Protein AF-A0A838KPL5-F1 (afdb_monomer)

pLDDT: mean 72.64, std 12.62, range [39.66, 87.44]

Sequence (67 aa):
MAVEDFAPEPGRDLGPLIHALRRNGGTLTFAQWVSVPNSMVVNLHLPDDETQTEKCRAAIDEWRRGE

Mean predicted aligned error: 8.04 Å

Secondary structure (DSSP, 8-state):
-EEEEE-PPTT---HHHHHHHHHTT-EEEEEEE-SSTT-EEEEEEE-S-HHHHHHHHHHHHHHHHT-

Solvent-accessible surface area (backbone atoms only — not comparable to full-atom values): 3891 Å² total; per-residue (Å²): 110,50,78,45,89,40,71,56,67,74,93,60,84,55,66,67,50,56,52,49,22,50,75,38,62,20,51,75,83,45,75,50,82,47,97,52,103,67,52,36,48,26,43,36,38,35,38,78,48,66,74,35,32,51,52,36,50,50,44,51,51,38,57,70,72,69,109

Structure (mmCIF, N/CA/C/O backbone):
data_AF-A0A838KPL5-F1
#
_entry.id   AF-A0A838KPL5-F1
#
loop_
_atom_site.group_PDB
_atom_site.id
_atom_site.type_symbol
_atom_site.label_atom_id
_atom_site.label_alt_id
_atom_site.label_comp_id
_atom_site.label_asym_id
_atom_site.label_entity_id
_atom_site.label_seq_id
_atom_site.pdbx_PDB_ins_code
_atom_site.Cartn_x
_atom_site.Cartn_y
_atom_site.Cartn_z
_atom_site.occupancy
_atom_site.B_iso_or_equiv
_atom_site.auth_seq_id
_atom_site.auth_comp_id
_atom_site.auth_asym_id
_atom_site.auth_atom_id
_atom_site.pdbx_PDB_model_num
ATOM 1 N N . MET A 1 1 ? 2.149 3.406 16.247 1.00 58.75 1 MET A N 1
ATOM 2 C CA . MET A 1 1 ? 2.401 3.286 14.802 1.00 58.75 1 MET A CA 1
ATOM 3 C C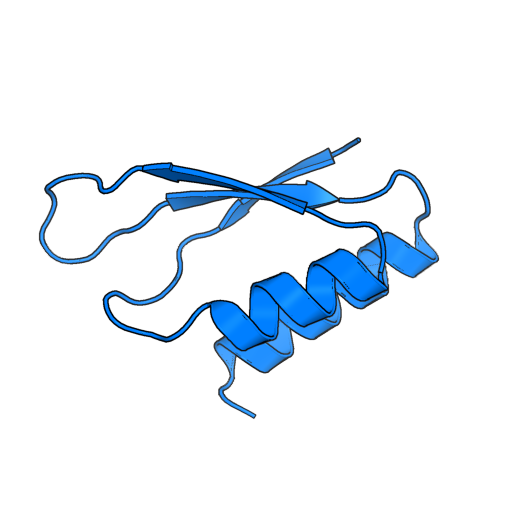 . MET A 1 1 ? 3.115 1.969 14.539 1.00 58.75 1 MET A C 1
ATOM 5 O O . MET A 1 1 ? 4.216 1.786 15.053 1.00 58.75 1 MET A O 1
ATOM 9 N N . ALA A 1 2 ? 2.487 1.042 13.813 1.00 67.75 2 ALA A N 1
ATOM 10 C CA . ALA A 1 2 ? 3.098 -0.236 13.440 1.00 67.75 2 ALA A CA 1
ATOM 11 C C . ALA A 1 2 ? 3.931 -0.076 12.158 1.00 67.75 2 ALA A C 1
ATOM 13 O O . ALA A 1 2 ? 3.528 0.665 11.257 1.00 67.75 2 ALA A O 1
ATOM 14 N N . VAL A 1 3 ? 5.085 -0.747 12.096 1.00 63.69 3 VAL A N 1
ATOM 15 C CA . VAL A 1 3 ? 5.941 -0.801 10.903 1.00 63.69 3 VAL A CA 1
ATOM 16 C C . VAL A 1 3 ? 5.930 -2.229 10.371 1.00 63.69 3 VAL A C 1
ATOM 18 O O . VAL A 1 3 ? 6.271 -3.150 11.111 1.00 63.69 3 VAL A O 1
ATOM 21 N N . GLU A 1 4 ? 5.515 -2.407 9.118 1.00 68.56 4 GLU A N 1
ATOM 22 C CA . GLU A 1 4 ? 5.475 -3.710 8.443 1.00 68.56 4 GLU A CA 1
ATOM 23 C C . GLU A 1 4 ? 6.403 -3.710 7.214 1.00 68.56 4 GLU A C 1
ATOM 25 O O . GLU A 1 4 ? 6.435 -2.738 6.451 1.00 68.56 4 GLU A O 1
ATOM 30 N N . ASP A 1 5 ? 7.140 -4.811 7.023 1.00 64.19 5 ASP A N 1
ATOM 31 C CA . ASP A 1 5 ? 7.970 -5.043 5.838 1.00 64.19 5 ASP A CA 1
ATOM 32 C C . ASP A 1 5 ? 7.089 -5.442 4.647 1.00 64.19 5 ASP A C 1
ATOM 34 O O . ASP A 1 5 ? 6.340 -6.422 4.694 1.00 64.19 5 ASP A O 1
ATOM 38 N N . PHE A 1 6 ? 7.206 -4.712 3.539 1.00 68.69 6 PHE A N 1
ATOM 39 C CA . PHE A 1 6 ? 6.473 -4.994 2.309 1.00 68.69 6 PHE A CA 1
ATOM 40 C C . PHE A 1 6 ? 7.415 -5.153 1.124 1.00 68.69 6 PHE A C 1
ATOM 42 O O . PHE A 1 6 ? 8.230 -4.279 0.851 1.00 68.69 6 PHE A O 1
ATOM 49 N N . ALA A 1 7 ? 7.289 -6.265 0.399 1.00 68.38 7 ALA A N 1
ATOM 50 C CA . ALA A 1 7 ? 8.112 -6.554 -0.768 1.00 68.38 7 ALA A CA 1
ATOM 51 C C . ALA A 1 7 ? 7.298 -6.471 -2.071 1.00 68.38 7 ALA A C 1
ATOM 53 O O . ALA A 1 7 ? 6.676 -7.463 -2.458 1.00 68.38 7 ALA A O 1
ATOM 54 N N . PRO A 1 8 ? 7.235 -5.301 -2.731 1.00 68.56 8 PRO A N 1
ATOM 55 C CA . PRO A 1 8 ? 6.561 -5.170 -4.015 1.00 68.56 8 PRO A CA 1
ATOM 56 C C . PRO A 1 8 ? 7.370 -5.783 -5.162 1.00 68.56 8 PRO A C 1
ATOM 58 O O . PRO A 1 8 ? 8.602 -5.823 -5.136 1.00 68.56 8 PRO A O 1
ATOM 61 N N . GLU A 1 9 ? 6.656 -6.215 -6.201 1.00 66.62 9 GLU A N 1
ATOM 62 C CA . GLU A 1 9 ? 7.265 -6.696 -7.440 1.00 66.62 9 GLU A CA 1
ATOM 63 C C . GLU A 1 9 ? 8.094 -5.589 -8.122 1.00 66.62 9 GLU A C 1
ATOM 65 O O . GLU A 1 9 ? 7.626 -4.448 -8.243 1.00 66.62 9 GLU A O 1
ATOM 70 N N . PRO A 1 10 ? 9.310 -5.902 -8.602 1.00 65.50 10 PRO A N 1
ATOM 71 C CA . PRO A 1 10 ? 10.151 -4.948 -9.318 1.00 65.50 10 PRO A CA 1
ATOM 72 C C . PRO A 1 10 ? 9.444 -4.366 -10.547 1.00 65.50 10 PRO A C 1
ATOM 74 O O . PRO A 1 10 ? 8.909 -5.096 -11.377 1.00 65.50 10 PRO A O 1
ATOM 77 N N . GLY A 1 11 ? 9.473 -3.038 -10.685 1.00 65.50 11 GLY A N 1
ATOM 78 C CA . GLY A 1 11 ? 8.915 -2.334 -11.846 1.00 65.50 11 GLY A CA 1
ATOM 79 C C . GLY A 1 11 ? 7.398 -2.121 -11.819 1.00 65.50 11 GLY A C 1
ATOM 80 O O . GLY A 1 11 ? 6.872 -1.470 -12.722 1.00 65.50 11 GLY A O 1
ATOM 81 N N . ARG A 1 12 ? 6.692 -2.611 -10.793 1.00 73.44 12 ARG A N 1
ATOM 82 C CA . ARG A 1 12 ? 5.259 -2.364 -10.616 1.00 73.44 12 ARG A CA 1
ATOM 83 C C . ARG A 1 12 ? 5.013 -0.981 -10.016 1.00 73.44 12 ARG A C 1
ATOM 85 O O . ARG A 1 12 ? 5.670 -0.592 -9.051 1.00 73.44 12 ARG A O 1
ATOM 92 N N . ASP A 1 13 ? 4.060 -0.240 -10.582 1.00 75.69 13 ASP A N 1
ATOM 93 C CA . ASP A 1 13 ? 3.746 1.111 -10.116 1.00 75.69 13 ASP A CA 1
ATOM 94 C C . ASP A 1 13 ? 3.161 1.091 -8.694 1.00 75.69 13 ASP A C 1
ATOM 96 O O . ASP A 1 13 ? 2.143 0.450 -8.419 1.00 75.69 13 ASP A O 1
ATOM 100 N N . LEU A 1 14 ? 3.816 1.813 -7.785 1.00 77.44 14 LEU A N 1
ATOM 101 C CA . LEU A 1 14 ? 3.377 2.001 -6.404 1.00 77.44 14 LEU A CA 1
ATOM 102 C C . LEU A 1 14 ? 2.489 3.231 -6.211 1.00 77.44 14 LEU A C 1
ATOM 104 O O . LEU A 1 14 ? 1.942 3.403 -5.123 1.00 77.44 14 LEU A O 1
ATOM 108 N N . GLY A 1 15 ? 2.342 4.092 -7.219 1.00 79.94 15 GLY A N 1
ATOM 109 C CA . GLY A 1 15 ? 1.531 5.306 -7.145 1.00 79.94 15 GLY A CA 1
ATOM 110 C C . GLY A 1 15 ? 0.124 5.068 -6.575 1.00 79.94 15 GLY A C 1
ATOM 111 O O . GLY A 1 15 ? -0.244 5.742 -5.605 1.00 79.94 15 GLY A O 1
ATOM 112 N N . PRO A 1 16 ? -0.640 4.081 -7.087 1.00 83.50 16 PRO A N 1
ATOM 113 C CA . PRO A 1 16 ? -1.961 3.743 -6.558 1.00 83.50 16 PRO A CA 1
ATOM 114 C C . PRO A 1 16 ? -1.930 3.306 -5.087 1.00 83.50 16 PRO A C 1
ATOM 116 O O . PRO A 1 16 ? -2.747 3.772 -4.291 1.00 83.50 16 PRO A O 1
ATOM 119 N N . LEU A 1 17 ? -0.948 2.483 -4.702 1.00 81.69 17 LEU A N 1
ATOM 120 C CA . LEU A 1 17 ? -0.789 2.005 -3.326 1.00 81.69 17 LEU A CA 1
ATOM 121 C C . LEU A 1 17 ? -0.472 3.153 -2.364 1.00 81.69 17 LEU A C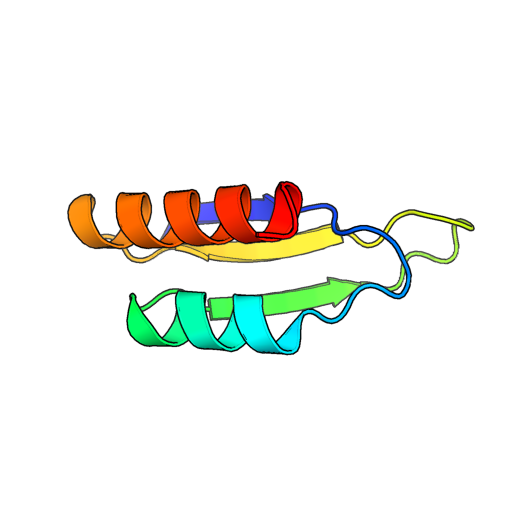 1
ATOM 123 O O . LEU A 1 17 ? -1.106 3.287 -1.320 1.00 81.69 17 LEU A O 1
ATOM 127 N N . ILE A 1 18 ? 0.465 4.029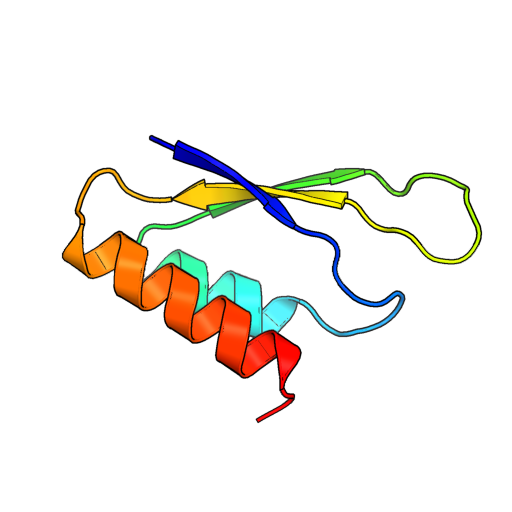 -2.733 1.00 81.94 18 ILE A N 1
ATOM 128 C CA . ILE A 1 18 ? 0.825 5.212 -1.941 1.00 81.94 18 ILE A CA 1
ATOM 129 C C . ILE A 1 18 ? -0.400 6.118 -1.755 1.00 81.94 18 ILE A C 1
ATOM 131 O O . ILE A 1 18 ? -0.633 6.631 -0.658 1.00 81.94 18 ILE A O 1
ATOM 135 N N . HIS A 1 19 ? -1.211 6.299 -2.802 1.00 84.81 19 HIS A N 1
ATOM 136 C CA . HIS A 1 19 ? -2.429 7.101 -2.717 1.00 84.81 19 HIS A CA 1
ATOM 137 C C . HIS A 1 19 ? -3.476 6.478 -1.780 1.00 84.81 19 HIS A C 1
ATOM 139 O O . HIS A 1 19 ? -4.069 7.190 -0.963 1.00 84.81 19 HIS A O 1
ATOM 145 N N . ALA A 1 20 ? -3.686 5.163 -1.867 1.00 83.56 20 ALA A N 1
ATOM 146 C CA . ALA A 1 20 ? -4.628 4.438 -1.021 1.00 83.56 20 ALA A CA 1
ATOM 147 C C . ALA A 1 20 ? -4.208 4.455 0.458 1.00 83.56 20 ALA A C 1
ATOM 149 O O . ALA A 1 20 ? -5.025 4.768 1.324 1.00 83.56 20 ALA A O 1
ATOM 150 N N . LEU A 1 21 ? -2.924 4.223 0.748 1.00 84.56 21 LEU A N 1
ATOM 151 C CA . LEU A 1 21 ? -2.377 4.314 2.105 1.00 84.56 21 LEU A CA 1
ATOM 152 C C . LEU A 1 21 ? -2.567 5.717 2.683 1.00 84.56 21 LEU A C 1
ATOM 154 O O . LEU A 1 21 ? -3.104 5.864 3.780 1.00 84.56 21 LEU A O 1
ATOM 158 N N . ARG A 1 22 ? -2.234 6.760 1.913 1.00 83.69 22 ARG A N 1
ATOM 159 C CA . ARG A 1 22 ? -2.368 8.152 2.362 1.00 83.69 22 ARG A CA 1
ATOM 160 C C . ARG A 1 22 ? -3.814 8.531 2.690 1.00 83.69 22 ARG A C 1
ATOM 162 O O . ARG A 1 22 ? -4.041 9.281 3.636 1.00 83.69 22 ARG A O 1
ATOM 169 N N . ARG A 1 23 ? -4.793 8.011 1.940 1.00 86.19 23 ARG A N 1
ATOM 170 C CA . ARG A 1 23 ? -6.230 8.228 2.199 1.00 86.19 23 ARG A CA 1
ATOM 171 C C . ARG A 1 23 ? -6.684 7.617 3.528 1.00 86.19 23 ARG A C 1
ATOM 173 O O . ARG A 1 23 ? -7.576 8.167 4.165 1.00 86.19 23 ARG A O 1
ATOM 180 N N . ASN A 1 24 ? -6.056 6.519 3.934 1.00 83.12 24 ASN A N 1
ATOM 181 C CA . ASN A 1 24 ? -6.357 5.798 5.168 1.00 83.12 24 ASN A CA 1
ATOM 182 C C . ASN A 1 24 ? -5.413 6.179 6.326 1.00 83.12 24 ASN A C 1
ATOM 184 O O . ASN A 1 24 ? -5.400 5.523 7.357 1.00 83.12 24 ASN A O 1
ATOM 188 N N . GLY A 1 25 ? -4.598 7.231 6.183 1.00 79.50 25 GLY A N 1
ATOM 189 C CA . GLY A 1 25 ? -3.680 7.677 7.239 1.00 79.50 25 GLY A CA 1
ATOM 190 C C . GLY A 1 25 ? -2.405 6.837 7.390 1.00 79.50 25 GLY A C 1
ATOM 191 O O . GLY A 1 25 ? -1.660 7.045 8.346 1.00 79.50 25 GLY A O 1
ATOM 192 N N . GLY A 1 26 ? -2.133 5.921 6.458 1.00 80.19 26 GLY A N 1
ATOM 193 C CA . GLY A 1 26 ? -0.858 5.217 6.343 1.00 80.19 26 GLY A CA 1
ATOM 194 C C . GLY A 1 26 ? 0.161 5.982 5.494 1.00 80.19 26 GLY A C 1
ATOM 195 O O . GLY A 1 26 ? -0.187 6.836 4.674 1.00 80.19 26 GLY A O 1
ATOM 196 N N . THR A 1 27 ? 1.444 5.670 5.664 1.00 77.00 27 THR A N 1
ATOM 197 C CA . THR A 1 27 ? 2.531 6.227 4.843 1.00 77.00 27 THR A CA 1
ATOM 198 C C . THR A 1 27 ? 3.584 5.171 4.521 1.00 77.00 27 THR A C 1
ATOM 200 O O . THR A 1 27 ? 3.732 4.187 5.237 1.00 77.00 27 THR A O 1
ATOM 203 N N . LEU A 1 28 ? 4.321 5.373 3.431 1.00 74.25 28 LEU A N 1
ATOM 204 C CA . LEU A 1 28 ? 5.429 4.524 2.995 1.00 74.25 28 LEU A CA 1
ATOM 205 C C . LEU A 1 28 ? 6.688 5.392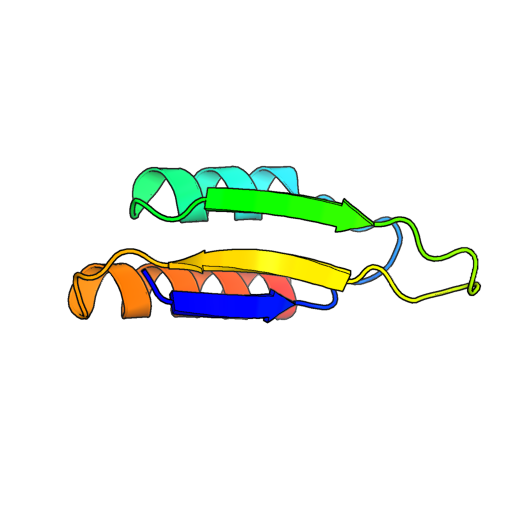 2.979 1.00 74.25 28 LEU A C 1
ATOM 207 O O . LEU A 1 28 ? 6.726 6.396 2.270 1.00 74.25 28 LEU A O 1
ATOM 211 N N . THR A 1 29 ? 7.690 5.044 3.789 1.00 65.75 29 THR A N 1
ATOM 212 C CA . THR A 1 29 ? 8.777 5.994 4.118 1.00 65.75 29 THR A CA 1
ATOM 213 C C . THR A 1 29 ? 10.146 5.572 3.595 1.00 65.75 29 THR A C 1
ATOM 215 O O . THR A 1 29 ? 11.014 6.416 3.404 1.00 65.75 29 THR A O 1
ATOM 218 N N . PHE A 1 30 ? 10.355 4.289 3.306 1.00 59.84 30 PHE A N 1
ATOM 219 C CA . PHE A 1 30 ? 11.622 3.801 2.763 1.00 59.84 30 PHE A CA 1
ATOM 220 C C . PHE A 1 30 ? 11.349 2.783 1.677 1.00 59.84 30 PHE A C 1
ATOM 222 O O . PHE A 1 30 ? 10.675 1.804 1.949 1.00 59.84 30 PHE A O 1
ATOM 229 N N . ALA A 1 31 ? 11.893 3.005 0.483 1.00 56.44 31 ALA A N 1
ATOM 230 C CA . ALA A 1 31 ? 12.059 1.990 -0.545 1.00 56.44 31 ALA A CA 1
ATOM 231 C C . ALA A 1 31 ? 13.560 1.820 -0.759 1.00 56.44 31 ALA A C 1
ATOM 233 O O . ALA A 1 31 ? 14.179 2.582 -1.503 1.00 56.44 31 ALA A O 1
ATOM 234 N N . GLN A 1 32 ? 14.184 0.892 -0.034 1.00 47.97 32 GLN A N 1
ATOM 235 C CA . GLN A 1 32 ? 15.590 0.605 -0.277 1.00 47.97 32 GLN A CA 1
ATOM 236 C C . GLN A 1 32 ? 15.661 -0.256 -1.541 1.00 47.97 32 GLN A C 1
ATOM 238 O O . GLN A 1 32 ? 15.181 -1.389 -1.560 1.00 47.97 32 GLN A O 1
ATOM 243 N N . TRP A 1 33 ? 16.238 0.294 -2.612 1.00 48.06 33 TRP A N 1
ATOM 244 C CA . TRP A 1 33 ? 16.660 -0.490 -3.771 1.00 48.06 33 TRP A CA 1
ATOM 245 C C . TRP A 1 33 ? 17.808 -1.386 -3.317 1.00 48.06 33 TRP A C 1
ATOM 247 O O . TRP A 1 33 ? 18.972 -0.988 -3.328 1.00 48.06 33 TRP A O 1
ATOM 257 N N . VAL A 1 34 ? 17.487 -2.578 -2.823 1.00 42.94 34 VAL A N 1
ATOM 258 C CA . VAL A 1 34 ? 18.512 -3.577 -2.550 1.00 42.94 34 VAL A CA 1
ATOM 259 C C . VAL A 1 34 ? 18.960 -4.086 -3.916 1.00 42.94 34 VAL A C 1
ATOM 261 O O . VAL A 1 34 ? 18.142 -4.603 -4.670 1.00 42.94 34 VAL A O 1
ATOM 264 N N . SER A 1 35 ? 20.240 -3.907 -4.257 1.00 39.66 35 SER A N 1
ATOM 265 C CA . SER A 1 35 ? 20.878 -4.363 -5.508 1.00 39.66 35 SER A CA 1
ATOM 266 C C . SER A 1 35 ? 20.965 -5.896 -5.631 1.00 39.66 35 SER A C 1
ATOM 268 O O . SER A 1 35 ? 21.981 -6.443 -6.051 1.00 39.66 35 SER A O 1
ATOM 270 N N . VAL A 1 36 ? 19.910 -6.605 -5.239 1.00 44.81 36 VAL A N 1
ATOM 271 C CA . VAL A 1 36 ? 19.606 -7.971 -5.661 1.00 44.81 36 VAL A CA 1
ATOM 272 C C . VAL A 1 36 ? 18.593 -7.881 -6.803 1.00 44.81 36 VAL A C 1
ATOM 274 O O . VAL A 1 36 ? 17.715 -7.023 -6.749 1.00 44.81 36 VAL A O 1
ATOM 277 N N . PRO A 1 37 ? 18.658 -8.746 -7.830 1.00 46.28 37 PRO A N 1
ATOM 278 C CA . PRO A 1 37 ? 17.950 -8.522 -9.089 1.00 46.28 37 PRO A CA 1
ATOM 279 C C . PRO A 1 37 ? 16.424 -8.397 -9.014 1.00 46.28 37 PRO A C 1
ATOM 281 O O . PRO A 1 37 ? 15.844 -8.111 -10.047 1.00 46.28 37 PRO A O 1
ATOM 284 N N . ASN A 1 38 ? 15.760 -8.635 -7.875 1.00 51.19 38 ASN A N 1
ATOM 285 C CA . ASN A 1 38 ? 14.302 -8.770 -7.831 1.00 51.19 38 ASN A CA 1
ATOM 286 C C . ASN A 1 38 ? 13.640 -8.532 -6.455 1.00 51.19 38 ASN A C 1
ATOM 288 O O . ASN A 1 38 ? 12.584 -9.102 -6.187 1.00 51.19 38 ASN A O 1
ATOM 292 N N . SER A 1 39 ? 14.215 -7.759 -5.529 1.00 51.06 39 SER A N 1
ATOM 293 C CA . SER A 1 39 ? 13.583 -7.609 -4.201 1.00 51.06 39 SER A CA 1
ATOM 294 C C . SER A 1 39 ? 13.691 -6.192 -3.662 1.00 51.06 39 SER A C 1
ATOM 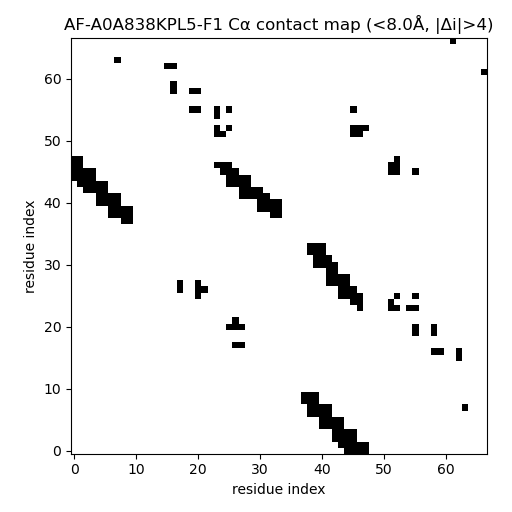296 O O . SER A 1 39 ? 14.711 -5.787 -3.113 1.00 51.06 39 SER A O 1
ATOM 298 N N . MET A 1 40 ? 12.607 -5.437 -3.830 1.00 65.56 40 MET A N 1
ATOM 299 C CA . MET A 1 40 ? 12.394 -4.174 -3.138 1.00 65.56 40 MET A CA 1
ATOM 300 C C . MET A 1 40 ? 11.781 -4.490 -1.775 1.00 65.56 40 MET A C 1
ATOM 302 O O . MET A 1 40 ? 10.829 -5.255 -1.729 1.00 65.56 40 MET A O 1
ATOM 306 N N . VAL A 1 41 ? 12.306 -3.936 -0.681 1.00 63.00 41 VAL A N 1
ATOM 307 C CA . VAL A 1 41 ? 11.644 -3.974 0.635 1.00 63.00 41 VAL A CA 1
ATOM 308 C C . VAL A 1 41 ? 11.314 -2.540 1.015 1.00 63.00 41 VAL A C 1
ATOM 310 O O . VAL A 1 41 ? 12.172 -1.654 0.924 1.00 63.00 41 VAL A O 1
ATOM 313 N N . VAL A 1 42 ? 10.059 -2.303 1.388 1.00 70.06 42 VAL A N 1
ATOM 314 C CA . VAL A 1 42 ? 9.575 -1.006 1.838 1.00 70.06 42 VAL A CA 1
ATOM 315 C C . VAL A 1 42 ? 8.982 -1.081 3.232 1.00 70.06 42 VAL A C 1
ATOM 317 O O . VAL A 1 42 ? 8.336 -2.062 3.591 1.00 70.06 42 VAL A O 1
ATOM 320 N N . ASN A 1 43 ? 9.170 -0.004 3.987 1.00 70.88 43 ASN A N 1
ATOM 321 C CA . ASN A 1 43 ? 8.564 0.153 5.303 1.00 70.88 43 ASN A CA 1
ATOM 322 C C . ASN A 1 43 ? 7.186 0.803 5.167 1.00 70.88 43 ASN A C 1
ATOM 324 O O . ASN A 1 43 ? 7.078 1.949 4.708 1.00 70.88 43 ASN A O 1
ATOM 328 N N . LEU A 1 44 ? 6.152 0.082 5.595 1.00 76.06 44 LEU A N 1
ATOM 329 C CA . LEU A 1 44 ? 4.787 0.581 5.709 1.00 76.06 44 LEU A CA 1
ATOM 330 C C . LEU A 1 44 ? 4.535 1.062 7.129 1.00 76.06 44 LEU A C 1
ATOM 332 O O . LEU A 1 44 ? 4.690 0.304 8.079 1.00 76.06 44 LEU A O 1
ATOM 336 N N . HIS A 1 45 ? 4.102 2.305 7.267 1.00 78.38 45 HIS A N 1
ATOM 337 C CA . HIS A 1 45 ? 3.663 2.865 8.533 1.00 78.38 45 HIS A CA 1
ATOM 338 C C . HIS A 1 45 ? 2.146 2.871 8.550 1.00 78.38 45 HIS A C 1
ATOM 340 O O . HIS A 1 45 ? 1.510 3.620 7.801 1.00 78.38 45 HIS A O 1
ATOM 346 N N . LEU A 1 46 ? 1.583 2.026 9.403 1.00 79.19 46 LEU A N 1
ATOM 347 C CA . LEU A 1 46 ? 0.145 1.918 9.580 1.00 79.19 46 LEU A CA 1
ATOM 348 C C . LEU A 1 46 ? -0.317 2.834 10.727 1.00 79.19 46 LEU A C 1
ATOM 350 O O . LEU A 1 46 ? 0.421 3.023 11.707 1.00 79.19 46 LEU A O 1
ATOM 354 N N . PRO A 1 47 ? -1.513 3.435 10.600 1.00 78.44 47 PRO A N 1
ATOM 355 C CA . PRO A 1 47 ? -2.104 4.260 11.648 1.00 78.44 47 PRO A CA 1
ATOM 356 C C . PRO A 1 47 ? -2.390 3.428 12.905 1.00 78.44 47 PRO A C 1
ATOM 358 O O . PRO A 1 47 ? -2.534 2.217 12.839 1.00 78.44 47 PRO A O 1
ATOM 361 N N . ASP A 1 48 ? -2.495 4.074 14.066 1.00 77.44 48 ASP A N 1
ATOM 362 C CA . ASP A 1 48 ? -2.828 3.379 15.323 1.00 77.44 48 ASP A CA 1
ATOM 363 C C . ASP A 1 48 ? -4.310 2.974 15.425 1.00 77.44 48 ASP A C 1
ATOM 365 O O . ASP A 1 48 ? -4.683 2.174 16.278 1.00 77.44 48 ASP A O 1
ATOM 369 N N . ASP A 1 49 ? -5.154 3.518 14.547 1.00 85.88 49 ASP A N 1
ATOM 370 C CA . ASP A 1 49 ? -6.562 3.151 14.438 1.00 85.88 49 ASP A CA 1
ATOM 371 C C . ASP A 1 49 ? -6.714 1.805 13.707 1.00 85.88 49 ASP A C 1
ATOM 373 O O . ASP A 1 49 ? -6.244 1.631 12.578 1.00 85.88 49 ASP A O 1
ATOM 377 N N . GLU A 1 50 ? -7.378 0.848 14.359 1.00 83.88 50 GLU A N 1
ATOM 378 C CA . GLU A 1 50 ? -7.552 -0.522 13.862 1.00 83.88 50 GLU A CA 1
ATOM 379 C C . GLU A 1 50 ? -8.378 -0.565 12.567 1.00 83.88 50 GLU A C 1
ATOM 381 O O . GLU A 1 50 ? -8.008 -1.251 11.616 1.00 83.88 50 GLU A O 1
ATOM 386 N N . THR A 1 51 ? -9.425 0.260 12.462 1.00 85.94 51 THR A N 1
ATOM 387 C CA . THR A 1 51 ? -10.272 0.335 11.260 1.00 85.94 51 THR A CA 1
ATOM 388 C C . THR A 1 51 ? -9.500 0.903 10.068 1.00 85.94 51 THR A C 1
ATOM 390 O O . THR A 1 51 ? -9.659 0.463 8.929 1.00 85.94 51 THR A O 1
ATOM 393 N N . GLN A 1 52 ? -8.652 1.903 10.297 1.00 79.88 52 GLN A N 1
ATOM 394 C CA . GLN A 1 52 ? -7.796 2.474 9.257 1.00 79.88 52 GLN A CA 1
ATOM 395 C C . GLN A 1 52 ? -6.656 1.526 8.869 1.00 79.88 52 GLN A C 1
ATOM 397 O O . GLN A 1 52 ? -6.301 1.428 7.693 1.00 79.88 52 GLN A O 1
ATOM 402 N N . THR A 1 53 ? -6.124 0.778 9.835 1.00 82.56 53 THR A N 1
ATOM 403 C CA . THR A 1 53 ? -5.138 -0.283 9.602 1.00 82.56 53 THR A CA 1
ATOM 404 C C . THR A 1 53 ? -5.696 -1.370 8.691 1.00 82.56 53 THR A C 1
ATOM 406 O O . THR A 1 53 ? -5.039 -1.745 7.720 1.00 82.56 53 THR A O 1
ATOM 409 N N . GLU A 1 54 ? -6.924 -1.832 8.934 1.00 87.12 54 GLU A N 1
ATOM 410 C CA . GLU A 1 54 ? -7.593 -2.811 8.070 1.00 87.12 54 GLU A CA 1
ATOM 411 C C . GLU A 1 54 ? -7.767 -2.296 6.638 1.00 87.12 54 GLU A C 1
ATOM 413 O O . GLU A 1 54 ? -7.498 -3.024 5.683 1.00 87.12 5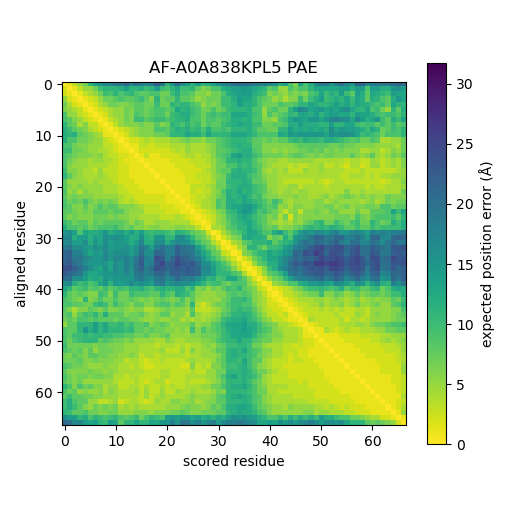4 GLU A O 1
ATOM 418 N N . LYS A 1 55 ? -8.129 -1.020 6.461 1.00 86.56 55 LYS A N 1
ATOM 419 C CA . LYS A 1 55 ? -8.243 -0.406 5.127 1.00 86.56 55 LYS A CA 1
ATOM 420 C C . LYS A 1 55 ? -6.901 -0.308 4.406 1.00 86.56 55 LYS A C 1
ATOM 422 O O . LYS A 1 55 ? -6.839 -0.531 3.199 1.00 86.56 55 LYS A O 1
ATO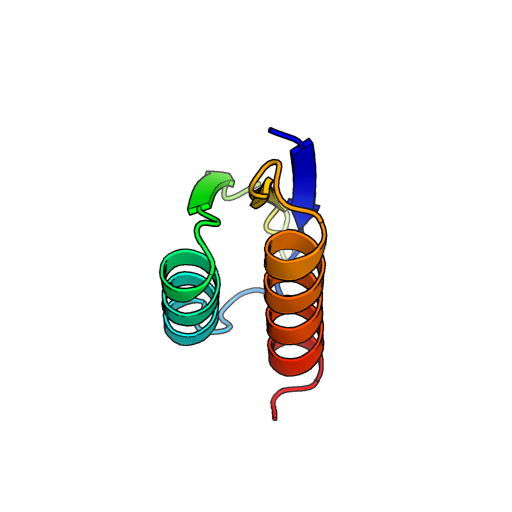M 427 N N . CYS A 1 56 ? -5.825 0.011 5.124 1.00 83.00 56 CYS A N 1
ATOM 428 C CA . CYS A 1 56 ? -4.474 -0.017 4.566 1.00 83.00 56 CYS A CA 1
ATOM 429 C C . CYS A 1 56 ? -4.082 -1.434 4.126 1.00 83.00 56 CYS A C 1
ATOM 431 O O . CYS A 1 56 ? -3.553 -1.598 3.029 1.00 83.00 56 CYS A O 1
ATOM 433 N N . ARG A 1 57 ? -4.385 -2.457 4.936 1.00 84.69 57 ARG A N 1
ATOM 434 C CA . ARG A 1 57 ? -4.135 -3.869 4.598 1.00 84.69 57 ARG A CA 1
ATOM 435 C C . ARG A 1 57 ? -4.937 -4.325 3.381 1.00 84.69 57 ARG A C 1
ATOM 437 O O . ARG A 1 57 ? -4.363 -4.923 2.478 1.00 84.69 57 ARG A O 1
ATOM 444 N N . ALA A 1 58 ? -6.214 -3.959 3.300 1.00 87.44 58 ALA A N 1
ATOM 445 C CA . ALA A 1 58 ? -7.048 -4.249 2.136 1.00 87.44 58 ALA A CA 1
ATOM 446 C C . ALA A 1 58 ? -6.473 -3.635 0.848 1.00 87.44 58 ALA A C 1
ATOM 448 O O . ALA A 1 58 ? -6.374 -4.323 -0.164 1.00 87.44 58 ALA A O 1
ATOM 449 N N . ALA A 1 59 ? -6.013 -2.380 0.902 1.00 84.19 59 ALA A N 1
ATOM 450 C CA . ALA A 1 59 ? -5.379 -1.717 -0.239 1.00 84.19 59 ALA A CA 1
ATOM 451 C C . ALA A 1 59 ? -4.061 -2.388 -0.669 1.00 84.19 59 ALA A C 1
ATOM 453 O O . ALA A 1 59 ? -3.744 -2.438 -1.857 1.00 84.19 59 ALA A O 1
ATOM 454 N N . ILE A 1 60 ? -3.288 -2.914 0.285 1.00 83.06 60 ILE A N 1
ATOM 455 C CA . ILE A 1 60 ? -2.075 -3.692 0.001 1.00 83.06 60 ILE A CA 1
ATOM 456 C C . ILE A 1 60 ? -2.429 -5.001 -0.715 1.00 83.06 60 ILE A C 1
ATOM 458 O O . ILE A 1 60 ? -1.755 -5.372 -1.677 1.00 83.06 60 ILE A O 1
ATOM 462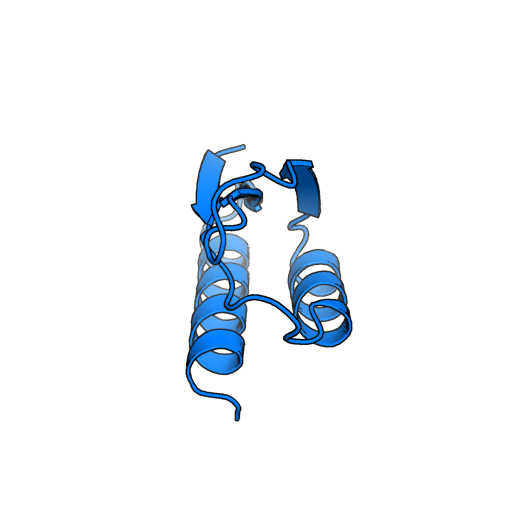 N N . ASP A 1 61 ? -3.484 -5.687 -0.276 1.00 85.00 61 ASP A N 1
ATOM 463 C CA . ASP A 1 61 ? -3.931 -6.937 -0.891 1.00 85.00 61 ASP A CA 1
ATOM 464 C C . ASP A 1 61 ? -4.532 -6.723 -2.288 1.00 85.00 61 ASP A C 1
ATOM 466 O O . ASP A 1 61 ? -4.207 -7.481 -3.201 1.00 85.00 61 ASP A O 1
ATOM 470 N N . GLU A 1 62 ? -5.337 -5.676 -2.495 1.00 84.00 62 GLU A N 1
ATOM 471 C CA . GLU A 1 62 ? -5.812 -5.261 -3.827 1.00 84.00 62 GLU A CA 1
ATOM 472 C C . GLU A 1 62 ? -4.634 -4.962 -4.757 1.00 84.00 62 GLU A C 1
ATOM 474 O O . GLU A 1 62 ? -4.531 -5.523 -5.854 1.00 84.00 62 GLU A O 1
ATOM 479 N N . TRP A 1 63 ? -3.671 -4.168 -4.276 1.00 81.88 63 TRP A N 1
ATOM 480 C CA . TRP A 1 63 ? -2.469 -3.875 -5.042 1.00 81.88 63 TRP A CA 1
ATOM 481 C C . TRP A 1 63 ? -1.664 -5.136 -5.344 1.00 81.88 63 TRP A C 1
ATOM 483 O O . TRP A 1 63 ? -1.118 -5.223 -6.430 1.00 81.88 63 TRP A O 1
ATOM 493 N N . ARG A 1 64 ? -1.594 -6.140 -4.458 1.00 77.69 64 ARG A N 1
ATOM 494 C CA . ARG A 1 64 ? -0.928 -7.420 -4.768 1.00 77.69 64 ARG A CA 1
ATOM 495 C C . ARG A 1 64 ? -1.656 -8.184 -5.870 1.00 77.69 64 ARG A C 1
ATOM 497 O O . ARG A 1 64 ? -1.000 -8.668 -6.793 1.00 77.69 64 ARG A O 1
ATOM 504 N N . ARG A 1 65 ? -2.989 -8.257 -5.805 1.00 82.38 65 ARG A N 1
ATOM 505 C CA . ARG A 1 65 ? -3.823 -8.975 -6.786 1.00 82.38 65 ARG A CA 1
ATOM 506 C C . ARG A 1 65 ? -3.860 -8.299 -8.160 1.00 82.38 65 ARG A C 1
ATOM 508 O O . ARG A 1 65 ? -4.069 -8.989 -9.151 1.00 82.38 65 ARG A O 1
ATOM 515 N N . GLY A 1 66 ? -3.560 -7.000 -8.233 1.00 73.31 66 GLY A N 1
ATOM 516 C CA . GLY A 1 66 ? -3.573 -6.242 -9.493 1.00 73.31 66 GLY A CA 1
ATOM 517 C C . GLY A 1 66 ? -4.960 -5.909 -9.999 1.00 73.31 66 GLY A C 1
ATOM 518 O O . GLY A 1 66 ? -5.149 -5.798 -11.208 1.00 73.31 66 GLY A O 1
ATOM 519 N N . GLU A 1 67 ? -5.888 -5.776 -9.058 1.00 58.69 67 GLU A N 1
ATOM 520 C CA . GLU A 1 67 ? -7.261 -5.333 -9.284 1.00 58.69 67 GLU A CA 1
ATOM 521 C C . GLU A 1 67 ? -7.371 -3.803 -9.259 1.00 58.69 67 GLU A C 1
ATOM 523 O O . GLU A 1 67 ? -6.550 -3.151 -8.568 1.00 58.69 67 GLU A O 1
#

Radius of gyration: 11.67 Å; Cα contacts (8 Å, |Δi|>4): 101; chains: 1; bounding box: 31×17×27 Å

Foldseek 3Di:
DDKDKDWDWPPQDCVQLQVQLVVLVKHKDDFDPDPDPTTTITIIGFDPDPVSNVSNVVSSVCSVVVD

Nearest PDB structures (foldseek):
  1sc6-assembly1_B  TM=6.049E-01  e=3.206E-01  Escherichia coli
  2p9e-assembly1_C  TM=6.134E-01  e=5.133E-01  Escherichia coli
  6m7y-assembly2_B  TM=5.424E-01  e=1.075E+00  Lactococcus lactis subsp. lactis
  3tvi-assembly2_C  TM=4.893E-01  e=1.005E+00  Clostridium acetobutylicum
  2qmw-assembly1_B-2  TM=5.330E-01  e=6.605E+00  Staphylococcus aureus subs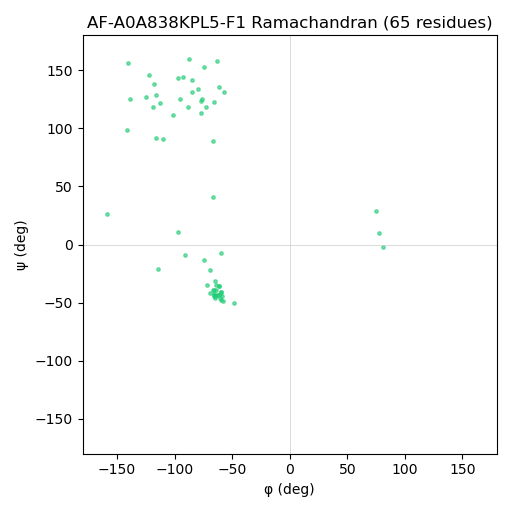p. aureus Mu50